Protein AF-A0A7Y3XLE8-F1 (afdb_monomer_lite)

pLDDT: mean 96.02, std 6.58, range [54.56, 98.81]

Sequence (164 aa):
MIEEYSIKIEKMLMAADGYLDLNMYAEARKELVQVPNVYHNHHLYLWLMNRLSVETEDWEMAVTISRTLCEKRPDIVDSWVAYAYAVRRHEKISNARTILLQAIERFSEEAIIPYNLACYECQLGNIEKAKIYLKRALSLDMNFRVIALEDEDLRTLREEIKLW

Secondary structure (DSSP, 8-state):
-HHHHHHHHHHHHHHHHHHHHTT-HHHHHHHHHHS-GGGTTSHHHHHHHHHHHHHTT-HHHHHHHHHHHHHH-TT-HHHHHHHHHHHHHHS-HHHHHHHHHHHHHH-TT-THHHHHHHHHHHHTT-HHHHHHHHHHHHHH-TTHHHHHHH-GGGGGGHHHHTT-

Foldseek 3Di:
DVVVLVVLLVVLLVQLVVCLVVVVLVRNVVSLVPRDPVCCLPLSSLVSQLSSCVSVVVLVSNLVSLVSNCVVCVVDLVSLVSNLVSCVSPPNLVVSLVSLVVNCVVCVLALVSLQSNLLSCLLVVVNVSSVVSNVSSCVNPVVCLVVLLPDPSNVVCNVVSVVD

Radius of gyration: 17.93 Å; chains: 1; bounding box: 36×30×56 Å

Structure (mmCIF, N/CA/C/O backbone):
data_AF-A0A7Y3XLE8-F1
#
_entry.id   AF-A0A7Y3XLE8-F1
#
loop_
_atom_site.group_PDB
_atom_site.id
_atom_site.type_symbol
_atom_site.label_atom_id
_atom_site.label_alt_id
_atom_site.label_comp_id
_atom_site.label_asym_id
_atom_site.label_entity_id
_atom_site.label_seq_id
_atom_site.pdbx_PDB_ins_code
_atom_site.Cartn_x
_atom_site.Cartn_y
_atom_site.Cartn_z
_atom_site.occupancy
_atom_site.B_iso_or_equiv
_atom_site.auth_seq_id
_atom_site.auth_comp_id
_atom_site.auth_asym_id
_atom_site.auth_atom_id
_atom_site.pdbx_PDB_model_num
ATOM 1 N N . MET A 1 1 ? 9.879 8.510 -36.609 1.00 54.56 1 MET A N 1
ATOM 2 C CA . MET A 1 1 ? 10.965 8.204 -35.647 1.00 54.56 1 MET A CA 1
ATOM 3 C C . MET A 1 1 ? 10.547 8.403 -34.191 1.00 54.56 1 MET A C 1
ATOM 5 O O . MET A 1 1 ? 10.658 7.440 -33.455 1.00 54.56 1 MET A O 1
ATOM 9 N N . ILE A 1 2 ? 10.054 9.577 -33.759 1.00 58.75 2 ILE A N 1
ATOM 10 C CA . ILE A 1 2 ? 9.621 9.788 -32.352 1.00 58.75 2 ILE A CA 1
ATOM 11 C C . ILE A 1 2 ? 8.376 8.948 -32.005 1.00 58.75 2 ILE A C 1
ATOM 13 O O . ILE A 1 2 ? 8.345 8.274 -30.983 1.00 58.75 2 ILE A O 1
ATOM 17 N N . GLU A 1 3 ? 7.387 8.925 -32.896 1.00 61.56 3 GLU A N 1
ATOM 18 C CA . GLU A 1 3 ? 6.118 8.204 -32.706 1.00 61.56 3 GLU A CA 1
ATOM 19 C C . GLU A 1 3 ? 6.293 6.674 -32.695 1.00 61.56 3 GLU A C 1
ATOM 21 O O . GLU A 1 3 ? 5.764 5.976 -31.838 1.00 61.56 3 GLU A O 1
ATOM 26 N N . GLU A 1 4 ? 7.149 6.152 -33.576 1.00 64.12 4 GLU A N 1
ATOM 27 C CA . GLU A 1 4 ? 7.516 4.731 -33.618 1.00 64.12 4 GLU A CA 1
ATOM 28 C C . GLU A 1 4 ? 8.289 4.287 -32.362 1.00 64.12 4 GLU A C 1
ATOM 30 O O . GLU A 1 4 ? 8.096 3.174 -31.867 1.00 64.12 4 GLU A O 1
ATOM 35 N N . TYR A 1 5 ? 9.113 5.179 -31.796 1.00 72.50 5 TYR A N 1
ATOM 36 C CA . TYR A 1 5 ? 9.765 4.948 -30.507 1.00 72.50 5 TYR A CA 1
ATOM 37 C C . TYR A 1 5 ? 8.749 4.906 -29.361 1.00 72.50 5 TYR A C 1
ATOM 39 O O . TYR A 1 5 ? 8.849 4.018 -28.519 1.00 72.50 5 TYR A O 1
ATOM 47 N N . SER A 1 6 ? 7.751 5.798 -29.352 1.00 79.44 6 SER A N 1
ATOM 48 C CA . SER A 1 6 ? 6.677 5.803 -28.343 1.00 79.44 6 SER A CA 1
ATOM 49 C C . SER A 1 6 ? 5.904 4.483 -28.333 1.00 79.44 6 SER A C 1
ATOM 51 O O . SER A 1 6 ? 5.780 3.850 -27.288 1.00 79.44 6 SER A O 1
ATOM 53 N N . ILE A 1 7 ? 5.500 3.995 -29.513 1.00 85.69 7 ILE A N 1
ATOM 54 C CA . ILE A 1 7 ? 4.776 2.721 -29.662 1.00 85.69 7 ILE A CA 1
ATOM 55 C C . ILE A 1 7 ? 5.611 1.541 -29.149 1.00 85.69 7 ILE A C 1
ATOM 57 O O . ILE A 1 7 ? 5.085 0.610 -28.537 1.00 85.69 7 ILE A O 1
ATOM 61 N N . LYS A 1 8 ? 6.927 1.550 -29.396 1.00 89.94 8 LYS A N 1
ATOM 62 C CA . LYS A 1 8 ? 7.818 0.495 -28.901 1.00 89.94 8 LYS A CA 1
ATOM 63 C C . LYS A 1 8 ? 7.892 0.486 -27.372 1.00 89.94 8 LYS A C 1
ATOM 65 O O . LYS A 1 8 ? 7.848 -0.593 -26.789 1.00 89.94 8 LYS A O 1
ATOM 70 N N . ILE A 1 9 ? 7.981 1.656 -26.736 1.00 93.38 9 ILE A N 1
ATOM 71 C CA . ILE A 1 9 ? 8.009 1.754 -25.269 1.00 93.38 9 ILE A CA 1
ATOM 72 C C . ILE A 1 9 ? 6.679 1.317 -24.667 1.00 93.38 9 ILE A C 1
ATOM 74 O O . ILE A 1 9 ? 6.680 0.533 -23.724 1.00 93.38 9 ILE A O 1
ATOM 78 N N . GLU A 1 10 ? 5.553 1.741 -25.235 1.00 90.88 10 GLU A N 1
ATOM 79 C CA . GLU A 1 10 ? 4.231 1.292 -24.786 1.00 90.88 10 GLU A CA 1
ATOM 80 C C . GLU A 1 10 ? 4.109 -0.233 -24.824 1.00 90.88 10 GLU A C 1
ATOM 82 O O . GLU A 1 10 ? 3.690 -0.836 -23.840 1.00 90.88 10 GLU A O 1
ATOM 87 N N . LYS A 1 11 ? 4.570 -0.878 -25.904 1.00 93.94 11 LYS A N 1
ATOM 88 C CA . LYS A 1 11 ? 4.588 -2.345 -26.003 1.00 93.94 11 LYS A CA 1
ATOM 89 C C . LYS A 1 11 ? 5.461 -3.007 -24.938 1.00 93.94 11 LYS A C 1
ATOM 91 O O . LYS A 1 11 ? 5.051 -4.028 -24.398 1.00 93.94 11 LYS A O 1
ATOM 96 N N . MET A 1 12 ? 6.630 -2.444 -24.629 1.00 95.62 12 MET A N 1
ATOM 97 C CA . MET A 1 12 ? 7.503 -2.957 -23.561 1.00 95.62 12 MET A CA 1
ATOM 98 C C . MET A 1 12 ? 6.825 -2.857 -22.191 1.00 95.62 12 MET A C 1
ATOM 100 O O . MET A 1 12 ? 6.849 -3.815 -21.425 1.00 95.62 12 MET A O 1
ATOM 104 N N . LEU A 1 13 ? 6.179 -1.726 -21.892 1.00 96.50 13 LEU A N 1
ATOM 105 C CA . LEU A 1 13 ? 5.458 -1.540 -20.631 1.00 96.50 13 LEU A CA 1
ATOM 106 C C . LEU A 1 13 ? 4.244 -2.475 -20.531 1.00 96.50 13 LEU A C 1
ATOM 108 O O . LEU A 1 13 ? 4.049 -3.097 -19.494 1.00 96.50 13 LEU A O 1
ATOM 112 N N . MET A 1 14 ? 3.475 -2.640 -21.613 1.00 96.88 14 MET A N 1
ATOM 113 C CA . MET A 1 14 ? 2.361 -3.597 -21.665 1.00 96.88 14 MET A CA 1
ATOM 114 C C . MET A 1 14 ? 2.834 -5.044 -21.490 1.00 96.88 14 MET A C 1
ATOM 116 O O . MET A 1 14 ? 2.197 -5.817 -20.781 1.00 96.88 14 MET A O 1
ATOM 120 N N . ALA A 1 15 ? 3.953 -5.422 -22.116 1.00 97.56 15 ALA A N 1
ATOM 121 C CA . ALA A 1 15 ? 4.535 -6.748 -21.943 1.00 97.56 15 ALA A CA 1
ATOM 122 C C . ALA A 1 15 ? 5.003 -6.965 -20.498 1.00 97.56 15 ALA A C 1
ATOM 124 O O . ALA A 1 15 ? 4.707 -8.004 -19.915 1.00 97.56 15 ALA A O 1
ATOM 125 N N . ALA A 1 16 ? 5.678 -5.976 -19.903 1.00 98.25 16 ALA A N 1
ATOM 126 C CA . ALA A 1 16 ? 6.093 -6.029 -18.506 1.00 98.25 16 ALA A CA 1
ATOM 127 C C . ALA A 1 16 ? 4.900 -6.212 -17.558 1.00 98.25 16 ALA A C 1
ATOM 129 O O . ALA A 1 16 ? 4.969 -7.058 -16.672 1.00 98.25 16 ALA A O 1
ATOM 130 N N . ASP A 1 17 ? 3.813 -5.469 -17.765 1.00 98.00 17 ASP A N 1
ATOM 131 C CA . ASP A 1 17 ? 2.591 -5.589 -16.964 1.00 98.00 17 ASP A CA 1
ATOM 132 C C . ASP A 1 17 ? 1.956 -6.979 -17.094 1.00 98.00 17 ASP A C 1
ATOM 134 O O . ASP A 1 17 ? 1.708 -7.647 -16.093 1.00 98.00 17 ASP A O 1
ATOM 138 N N . GLY A 1 18 ? 1.829 -7.486 -18.325 1.00 98.25 18 GLY A N 1
ATOM 139 C CA . GLY A 1 18 ? 1.323 -8.838 -18.567 1.00 98.25 18 GLY A CA 1
ATOM 140 C C . GLY A 1 18 ? 2.196 -9.931 -17.942 1.00 98.25 18 GLY A C 1
ATOM 141 O O . GLY A 1 18 ? 1.679 -10.914 -17.417 1.00 98.25 18 GLY A O 1
ATOM 142 N N . TYR A 1 19 ? 3.522 -9.770 -17.939 1.00 98.62 19 TYR A N 1
ATOM 143 C CA . TYR A 1 19 ? 4.408 -10.691 -17.226 1.00 98.62 19 TYR A CA 1
ATOM 144 C C . TYR A 1 19 ? 4.244 -10.593 -15.705 1.00 98.62 19 TYR A C 1
ATOM 146 O O . TYR A 1 19 ? 4.280 -11.624 -15.036 1.00 98.62 19 TYR A O 1
ATOM 154 N N . LEU A 1 20 ? 4.036 -9.395 -15.151 1.00 98.38 20 LEU A N 1
ATOM 155 C CA . LEU A 1 20 ? 3.762 -9.217 -13.723 1.00 98.38 20 LEU A CA 1
ATOM 156 C C . LEU A 1 20 ? 2.439 -9.875 -13.313 1.00 98.38 20 LEU A C 1
ATOM 158 O O . LEU A 1 20 ? 2.401 -10.526 -12.275 1.00 98.38 20 LEU A O 1
ATOM 162 N N . ASP A 1 21 ? 1.393 -9.788 -14.138 1.00 98.12 21 ASP A N 1
ATOM 163 C CA . ASP A 1 21 ? 0.114 -10.481 -13.904 1.00 98.12 21 ASP A CA 1
ATOM 164 C C . ASP A 1 21 ? 0.258 -12.007 -13.849 1.00 98.12 21 ASP A C 1
ATOM 166 O O . ASP A 1 21 ? -0.513 -12.690 -13.176 1.00 98.12 21 ASP A O 1
ATOM 170 N N . LEU A 1 22 ? 1.262 -12.546 -14.541 1.00 98.12 22 LEU A N 1
ATOM 171 C CA . LEU A 1 22 ? 1.569 -13.975 -14.590 1.00 98.12 22 LEU A CA 1
ATOM 172 C C . LEU A 1 22 ? 2.678 -14.391 -13.609 1.00 98.12 22 LEU A C 1
ATOM 174 O O . LEU A 1 22 ? 3.150 -15.527 -13.673 1.00 98.12 22 LEU A O 1
ATOM 178 N N . ASN A 1 23 ? 3.114 -13.495 -12.716 1.00 98.06 23 ASN A N 1
ATOM 179 C CA . ASN A 1 23 ? 4.235 -13.691 -11.787 1.00 98.06 23 ASN A CA 1
ATOM 180 C C . ASN A 1 23 ? 5.572 -14.048 -12.479 1.00 98.06 23 ASN A C 1
ATOM 182 O O . ASN A 1 23 ? 6.472 -14.648 -11.888 1.00 98.06 23 ASN A O 1
ATOM 186 N N . MET A 1 24 ? 5.727 -13.669 -13.749 1.00 98.56 24 MET A N 1
ATOM 187 C CA . MET A 1 24 ? 6.922 -13.883 -14.570 1.00 98.56 24 MET A CA 1
ATOM 188 C C . MET A 1 24 ? 7.920 -12.733 -14.373 1.00 98.56 24 MET A C 1
ATOM 190 O O . MET A 1 24 ? 8.200 -11.930 -15.266 1.00 98.56 24 MET A O 1
ATOM 194 N N . TYR A 1 25 ? 8.451 -12.616 -13.155 1.00 98.31 25 TYR A N 1
ATOM 195 C CA . TYR A 1 25 ? 9.233 -11.449 -12.730 1.00 98.31 25 TYR A CA 1
ATOM 196 C C . TYR A 1 25 ? 10.538 -11.250 -13.509 1.00 98.31 25 TYR A C 1
ATOM 198 O O . TYR A 1 25 ? 10.993 -10.118 -13.687 1.00 98.31 25 TYR A O 1
ATOM 206 N N . ALA A 1 26 ? 11.162 -12.333 -13.980 1.00 98.19 26 ALA A N 1
ATOM 207 C CA . ALA A 1 26 ? 12.390 -12.248 -14.764 1.00 98.19 26 ALA A CA 1
ATOM 208 C C . ALA A 1 26 ? 12.128 -11.629 -16.146 1.00 98.19 26 ALA A C 1
ATOM 210 O O . ALA A 1 26 ? 12.914 -10.808 -16.618 1.00 98.19 26 ALA A O 1
ATOM 211 N N . GLU A 1 27 ? 11.021 -11.994 -16.783 1.00 98.50 27 GLU A N 1
ATOM 212 C CA . GLU A 1 27 ? 10.574 -11.473 -18.070 1.00 98.50 27 GLU A CA 1
ATOM 213 C C . GLU A 1 27 ? 10.107 -10.025 -17.944 1.00 98.50 27 GLU A C 1
ATOM 215 O O . GLU A 1 27 ? 10.569 -9.177 -18.706 1.00 98.50 27 GLU A O 1
ATOM 220 N N . ALA A 1 28 ? 9.317 -9.708 -16.913 1.00 98.44 28 ALA A N 1
ATOM 221 C CA . ALA A 1 28 ? 8.948 -8.329 -16.601 1.00 98.44 28 ALA A CA 1
ATOM 222 C C . ALA A 1 28 ? 10.190 -7.439 -16.432 1.00 98.44 28 ALA A C 1
ATOM 224 O O . ALA A 1 28 ? 10.288 -6.364 -17.026 1.00 98.44 28 ALA A O 1
ATOM 225 N N . ARG A 1 29 ? 11.195 -7.917 -15.685 1.00 98.12 29 ARG A N 1
ATOM 226 C CA . ARG A 1 29 ? 12.466 -7.205 -15.509 1.00 98.12 29 ARG A CA 1
ATOM 227 C C . ARG A 1 29 ? 13.198 -7.010 -16.833 1.00 98.12 29 ARG A C 1
ATOM 229 O O . ARG A 1 29 ? 13.700 -5.916 -17.067 1.00 98.12 29 ARG A O 1
ATOM 236 N N . LYS A 1 30 ? 13.264 -8.035 -17.693 1.00 97.88 30 LYS A N 1
ATOM 237 C CA . LYS A 1 30 ? 13.907 -7.942 -19.018 1.00 97.88 30 LYS A CA 1
ATOM 238 C C . LYS A 1 30 ? 13.266 -6.861 -19.886 1.00 97.88 30 LYS A C 1
ATOM 240 O O . LYS A 1 30 ? 13.998 -6.159 -20.578 1.00 97.88 30 LYS A O 1
ATOM 245 N N . GLU A 1 31 ? 11.946 -6.709 -19.856 1.00 97.50 31 GLU A N 1
ATOM 246 C CA . GLU A 1 31 ? 11.266 -5.632 -20.587 1.00 97.50 31 GLU A CA 1
ATOM 247 C C . GLU A 1 31 ? 11.588 -4.258 -19.985 1.00 97.50 31 GLU A C 1
ATOM 249 O O . GLU A 1 31 ? 12.004 -3.346 -20.701 1.00 97.50 31 GLU A O 1
ATOM 254 N N . LEU A 1 32 ? 11.492 -4.113 -18.659 1.00 96.75 32 LEU A N 1
ATOM 255 C CA . LEU A 1 32 ? 11.692 -2.824 -17.989 1.00 96.75 32 LEU A CA 1
ATOM 256 C C . LEU A 1 32 ? 13.131 -2.299 -18.108 1.00 96.75 32 LEU A C 1
ATOM 258 O O . LEU A 1 32 ? 13.319 -1.111 -18.358 1.00 96.75 32 LEU A O 1
ATOM 262 N N . VAL A 1 33 ? 14.159 -3.153 -18.027 1.00 95.44 33 VAL A N 1
ATOM 263 C CA . VAL A 1 33 ? 15.563 -2.701 -18.171 1.00 95.44 33 VAL A CA 1
ATOM 264 C C . VAL A 1 33 ? 15.911 -2.228 -19.586 1.00 95.44 33 VAL A C 1
ATOM 266 O O . VAL A 1 33 ? 16.907 -1.531 -19.767 1.00 95.44 33 VAL A O 1
ATOM 269 N N . GLN A 1 34 ? 15.114 -2.595 -20.594 1.00 94.19 34 GLN A N 1
ATOM 270 C CA . GLN A 1 34 ? 15.292 -2.127 -21.971 1.00 94.19 34 GLN A CA 1
ATOM 271 C C . GLN A 1 34 ? 14.661 -0.751 -22.216 1.00 94.19 34 GLN A C 1
ATOM 273 O O . GLN A 1 34 ? 14.965 -0.113 -23.229 1.00 94.19 34 GLN A O 1
ATOM 278 N N . VAL A 1 35 ? 13.799 -0.276 -21.309 1.00 94.88 35 VAL A N 1
ATOM 279 C CA . VAL A 1 35 ? 13.177 1.044 -21.414 1.00 94.88 35 VAL A CA 1
ATOM 280 C C . VAL A 1 35 ? 14.266 2.119 -21.271 1.00 94.88 35 VAL A C 1
ATOM 282 O O . VAL A 1 35 ? 14.970 2.142 -20.260 1.00 94.88 35 VAL A O 1
ATOM 285 N N . PRO A 1 36 ? 14.427 3.037 -22.243 1.00 94.25 36 PRO A N 1
ATOM 286 C CA . PRO A 1 36 ? 15.439 4.085 -22.169 1.00 94.25 36 PRO A CA 1
ATOM 287 C C . PRO A 1 36 ? 15.227 5.025 -20.978 1.00 94.25 36 PRO A C 1
ATOM 289 O O . PRO A 1 36 ? 14.097 5.416 -20.687 1.00 94.25 36 PRO A O 1
ATOM 292 N N . ASN A 1 37 ? 16.324 5.488 -20.372 1.00 92.75 37 ASN A N 1
ATOM 293 C CA . ASN A 1 37 ? 16.314 6.318 -19.157 1.00 92.75 37 ASN A CA 1
ATOM 294 C C . ASN A 1 37 ? 15.431 7.576 -19.243 1.00 92.75 37 ASN A C 1
ATOM 296 O O . ASN A 1 37 ? 14.894 8.023 -18.232 1.00 92.75 37 ASN A O 1
ATOM 300 N N . VAL A 1 38 ? 15.238 8.145 -20.440 1.00 92.19 38 VAL A N 1
ATOM 301 C CA . VAL A 1 38 ? 14.347 9.305 -20.648 1.00 92.19 38 VAL A CA 1
ATOM 302 C C . VAL A 1 38 ? 12.892 9.016 -20.238 1.00 92.19 38 VAL A C 1
ATOM 304 O O . VAL A 1 38 ? 12.175 9.932 -19.844 1.00 92.19 38 VAL A O 1
ATOM 307 N N . TYR A 1 39 ? 12.478 7.746 -20.245 1.00 91.69 39 TYR A N 1
ATOM 308 C CA . TYR A 1 39 ? 11.152 7.294 -19.824 1.00 91.69 39 TYR A CA 1
ATOM 309 C C . TYR A 1 39 ? 11.110 6.785 -18.380 1.00 91.69 39 TYR A C 1
ATOM 311 O O . TYR A 1 39 ? 10.029 6.476 -17.891 1.00 91.69 39 TYR A O 1
ATOM 319 N N . HIS A 1 40 ? 12.233 6.731 -17.652 1.00 92.75 40 HIS A N 1
ATOM 320 C CA . HIS A 1 40 ? 12.232 6.220 -16.271 1.00 92.75 40 HIS A CA 1
ATOM 321 C C . HIS A 1 40 ? 11.454 7.110 -15.301 1.00 92.75 40 HIS A C 1
ATOM 323 O O . HIS A 1 40 ? 11.015 6.656 -14.254 1.00 92.75 40 HIS A O 1
ATOM 329 N N . ASN A 1 41 ? 11.234 8.371 -15.671 1.00 90.00 41 ASN A N 1
ATOM 330 C CA . ASN A 1 41 ? 10.375 9.291 -14.931 1.00 90.00 41 ASN A CA 1
ATOM 331 C C . ASN A 1 41 ? 8.901 9.239 -15.367 1.00 90.00 41 ASN A C 1
ATOM 333 O O . ASN A 1 41 ? 8.084 9.987 -14.825 1.00 90.00 41 ASN A O 1
ATOM 337 N N . HIS A 1 42 ? 8.554 8.410 -16.354 1.00 91.38 42 HIS A N 1
ATOM 338 C CA . HIS A 1 42 ? 7.178 8.234 -16.799 1.00 91.38 42 HIS A CA 1
ATOM 339 C C . HIS A 1 42 ? 6.388 7.428 -15.764 1.00 91.38 42 HIS A C 1
ATOM 341 O O . HIS A 1 42 ? 6.850 6.394 -15.284 1.00 91.38 42 HIS A O 1
ATOM 347 N N . HIS A 1 43 ? 5.173 7.878 -15.442 1.00 89.50 43 HIS A N 1
ATOM 348 C CA . HIS A 1 43 ? 4.374 7.304 -14.357 1.00 89.50 43 HIS A CA 1
ATOM 349 C C . HIS A 1 43 ? 4.130 5.792 -14.505 1.00 89.50 43 HIS A C 1
ATOM 351 O O . HIS A 1 43 ? 4.290 5.070 -13.530 1.00 89.50 43 HIS A O 1
ATOM 357 N N . LEU A 1 44 ? 3.814 5.297 -15.710 1.00 93.12 44 LEU A N 1
ATOM 358 C CA . LEU A 1 44 ? 3.604 3.858 -15.937 1.00 93.12 44 LEU A CA 1
ATOM 359 C C . LEU A 1 44 ? 4.867 3.031 -15.683 1.00 93.12 44 LEU A C 1
ATOM 361 O O . LEU A 1 44 ? 4.790 1.969 -15.078 1.00 93.12 44 LEU A O 1
ATOM 365 N N . TYR A 1 45 ? 6.035 3.527 -16.101 1.00 96.25 45 TYR A N 1
ATOM 366 C CA . TYR A 1 45 ? 7.294 2.832 -15.841 1.00 96.25 45 TYR A CA 1
ATOM 367 C C . TYR A 1 45 ? 7.555 2.735 -14.338 1.00 96.25 45 TYR A C 1
ATOM 369 O O . TYR A 1 45 ? 7.874 1.663 -13.833 1.00 96.25 45 TYR A O 1
ATOM 377 N N . LEU A 1 46 ? 7.374 3.845 -13.617 1.00 96.88 46 LEU A N 1
ATOM 378 C CA . LEU A 1 46 ? 7.543 3.874 -12.169 1.00 96.88 46 LEU A CA 1
ATOM 379 C C . LEU A 1 46 ? 6.559 2.926 -11.461 1.00 96.88 46 LEU A C 1
ATOM 381 O O . LEU A 1 46 ? 6.968 2.213 -10.552 1.00 96.88 46 LEU A O 1
ATOM 385 N N . TRP A 1 47 ? 5.295 2.861 -11.889 1.00 97.38 47 TRP A N 1
ATOM 386 C CA . TRP A 1 47 ? 4.314 1.922 -11.332 1.00 97.38 47 TRP A CA 1
ATOM 387 C C . TRP A 1 47 ? 4.719 0.461 -11.529 1.00 97.38 47 TRP A C 1
ATOM 389 O O . TRP A 1 47 ? 4.725 -0.306 -10.568 1.00 97.38 47 TRP A O 1
ATOM 399 N N . LEU A 1 48 ? 5.125 0.087 -12.743 1.00 98.19 48 LEU A N 1
ATOM 400 C CA . LEU A 1 48 ? 5.546 -1.281 -13.050 1.00 98.19 48 LEU A CA 1
ATOM 401 C C . LEU A 1 48 ? 6.851 -1.656 -12.343 1.00 98.19 48 LEU A C 1
ATOM 403 O O . LEU A 1 48 ? 6.974 -2.767 -11.834 1.00 98.19 48 LEU A O 1
ATOM 407 N N . MET A 1 49 ? 7.802 -0.725 -12.249 1.00 98.25 49 MET A N 1
ATOM 408 C CA . MET A 1 49 ? 9.022 -0.923 -11.467 1.00 98.25 49 MET A CA 1
ATOM 409 C C . MET A 1 49 ? 8.721 -1.068 -9.977 1.00 98.25 49 MET A C 1
ATOM 411 O O . MET A 1 49 ? 9.299 -1.940 -9.338 1.00 98.25 49 MET A O 1
ATOM 415 N N . ASN A 1 50 ? 7.806 -0.268 -9.418 1.00 98.56 50 ASN A N 1
ATOM 416 C CA . ASN A 1 50 ? 7.400 -0.417 -8.023 1.00 98.56 50 ASN A CA 1
ATOM 417 C C . ASN A 1 50 ? 6.741 -1.778 -7.780 1.00 98.56 50 ASN A C 1
ATOM 419 O O . ASN A 1 50 ? 7.149 -2.470 -6.852 1.00 98.56 50 ASN A O 1
ATOM 423 N N . ARG A 1 51 ? 5.796 -2.182 -8.640 1.00 98.31 51 ARG A N 1
ATOM 424 C CA . ARG A 1 51 ? 5.147 -3.497 -8.580 1.00 98.31 51 ARG A CA 1
ATOM 425 C C . ARG A 1 51 ? 6.182 -4.618 -8.644 1.00 98.31 51 ARG A C 1
ATOM 427 O O . ARG A 1 51 ? 6.231 -5.436 -7.737 1.00 98.31 51 ARG A O 1
ATOM 434 N N . LEU A 1 52 ? 7.074 -4.607 -9.638 1.00 98.69 52 LEU A N 1
ATOM 435 C CA . LEU A 1 52 ? 8.155 -5.591 -9.745 1.00 98.69 52 LEU A CA 1
ATOM 436 C C . LEU A 1 52 ? 9.019 -5.636 -8.476 1.00 98.69 52 LEU A C 1
ATOM 438 O O . LEU A 1 52 ? 9.343 -6.721 -7.996 1.00 98.69 52 LEU A O 1
ATOM 442 N N . SER A 1 53 ? 9.411 -4.481 -7.936 1.00 98.62 53 SER A N 1
ATOM 443 C CA . SER A 1 53 ? 10.224 -4.407 -6.720 1.00 98.62 53 SER A CA 1
ATOM 444 C C . SER A 1 53 ? 9.496 -4.950 -5.495 1.00 98.62 53 SER A C 1
ATOM 446 O O . SER A 1 53 ? 10.105 -5.674 -4.719 1.00 98.62 53 SER A O 1
ATOM 448 N N . VAL A 1 54 ? 8.204 -4.659 -5.335 1.00 98.44 54 VAL A N 1
ATOM 449 C CA . VAL A 1 54 ? 7.384 -5.210 -4.246 1.00 98.44 54 VAL A CA 1
ATOM 450 C C . VAL A 1 54 ? 7.247 -6.729 -4.375 1.00 98.44 54 VAL A C 1
ATOM 452 O O . VAL A 1 54 ? 7.541 -7.440 -3.419 1.00 98.44 54 VAL A O 1
ATOM 455 N N . GLU A 1 55 ? 6.878 -7.230 -5.556 1.00 98.00 55 GLU A N 1
ATOM 456 C CA . GLU A 1 55 ? 6.659 -8.666 -5.804 1.00 98.00 55 GLU A CA 1
ATOM 457 C C . GLU A 1 55 ? 7.945 -9.498 -5.696 1.00 98.00 55 GLU A C 1
ATOM 459 O O . GLU A 1 55 ? 7.911 -10.691 -5.402 1.00 98.00 55 GLU A O 1
ATOM 464 N N . THR A 1 56 ? 9.102 -8.871 -5.930 1.00 98.12 56 THR A N 1
ATOM 465 C CA . THR A 1 56 ? 10.420 -9.508 -5.776 1.00 98.12 56 THR A CA 1
ATOM 466 C C . THR A 1 56 ? 11.117 -9.162 -4.463 1.00 98.12 56 THR A C 1
ATOM 468 O O . THR A 1 56 ? 12.277 -9.529 -4.283 1.00 98.12 56 THR A O 1
ATOM 471 N N . GLU A 1 57 ? 10.422 -8.480 -3.548 1.00 98.19 57 GLU A N 1
ATOM 472 C CA . GLU A 1 57 ? 10.929 -8.067 -2.235 1.00 98.19 57 GLU A CA 1
ATOM 473 C C . GLU A 1 57 ? 12.211 -7.208 -2.276 1.00 98.19 57 GLU A C 1
ATOM 475 O O . GLU A 1 57 ? 12.975 -7.135 -1.311 1.00 98.19 57 GLU A O 1
ATOM 480 N N . ASP A 1 58 ? 12.439 -6.498 -3.380 1.00 98.38 58 ASP A N 1
ATOM 481 C CA . ASP A 1 58 ? 13.483 -5.481 -3.512 1.00 98.38 58 ASP A CA 1
ATOM 482 C C . ASP A 1 58 ? 13.016 -4.184 -2.835 1.00 98.38 58 ASP A C 1
ATOM 484 O O . ASP A 1 58 ? 12.622 -3.202 -3.472 1.00 98.38 58 ASP A O 1
ATOM 488 N N . TRP A 1 59 ? 12.981 -4.216 -1.502 1.00 98.50 59 TRP A N 1
ATOM 489 C CA . TRP A 1 59 ? 12.372 -3.166 -0.689 1.00 98.50 59 TRP A CA 1
ATOM 490 C C . TRP A 1 59 ? 13.105 -1.820 -0.781 1.00 98.50 59 TRP A C 1
ATOM 492 O O . TRP A 1 59 ? 12.463 -0.774 -0.702 1.00 98.50 59 TRP A O 1
ATOM 502 N N . GLU A 1 60 ? 14.421 -1.823 -1.005 1.00 98.50 60 GLU A N 1
ATOM 503 C CA . GLU A 1 60 ? 15.208 -0.598 -1.211 1.00 98.50 60 GLU A CA 1
ATOM 504 C C . GLU A 1 60 ? 14.796 0.109 -2.513 1.00 98.50 60 GLU A C 1
ATOM 506 O O . GLU A 1 60 ? 14.509 1.317 -2.527 1.00 98.50 60 GLU A O 1
ATOM 511 N N . MET A 1 61 ? 14.682 -0.650 -3.609 1.00 98.12 61 MET A N 1
ATOM 512 C CA . MET A 1 61 ? 14.181 -0.119 -4.874 1.00 98.12 61 MET A CA 1
ATOM 513 C C . MET A 1 61 ? 12.710 0.286 -4.758 1.00 98.12 61 MET A C 1
ATOM 515 O O . MET A 1 61 ? 12.329 1.358 -5.231 1.00 98.12 61 MET A O 1
ATOM 519 N N . ALA A 1 62 ? 11.885 -0.517 -4.078 1.00 98.56 62 ALA A N 1
ATOM 520 C CA . ALA A 1 62 ? 10.476 -0.207 -3.866 1.00 98.56 62 ALA A CA 1
ATOM 521 C C . ALA A 1 62 ? 10.307 1.152 -3.172 1.00 98.56 62 ALA A C 1
ATOM 523 O O . ALA A 1 62 ? 9.495 1.955 -3.634 1.00 98.56 62 ALA A O 1
ATOM 524 N N . VAL A 1 63 ? 11.096 1.450 -2.130 1.00 98.69 63 VAL A N 1
ATOM 525 C CA . VAL A 1 63 ? 11.102 2.756 -1.443 1.00 98.69 63 VAL A CA 1
ATOM 526 C C . VAL A 1 63 ? 11.525 3.875 -2.390 1.00 98.69 63 VAL A C 1
ATOM 528 O O . VAL A 1 63 ? 10.854 4.902 -2.464 1.00 98.69 63 VAL A O 1
ATOM 531 N N . THR A 1 64 ? 12.606 3.679 -3.145 1.00 98.12 64 THR A N 1
ATOM 532 C CA . THR A 1 64 ? 13.127 4.691 -4.079 1.00 98.12 64 THR A CA 1
ATOM 533 C C . THR A 1 64 ? 12.095 5.067 -5.148 1.00 98.12 64 THR A C 1
ATOM 535 O O . THR A 1 64 ? 11.815 6.250 -5.376 1.00 98.12 64 THR A O 1
ATOM 538 N N . ILE A 1 65 ? 11.490 4.062 -5.784 1.00 98.12 65 ILE A N 1
ATOM 539 C CA . ILE A 1 65 ? 10.520 4.261 -6.864 1.00 98.12 65 ILE A CA 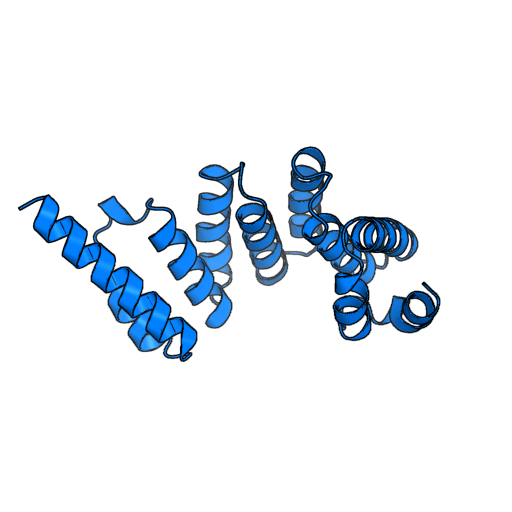1
ATOM 540 C C . ILE A 1 65 ? 9.200 4.822 -6.328 1.00 98.12 65 ILE A C 1
ATOM 542 O O . ILE A 1 65 ? 8.678 5.786 -6.889 1.00 98.12 65 ILE A O 1
ATOM 546 N N . SER A 1 66 ? 8.668 4.274 -5.231 1.00 98.31 66 SER A N 1
ATOM 547 C CA . SER A 1 66 ? 7.404 4.752 -4.650 1.00 98.31 66 SER A CA 1
ATOM 548 C C . SER A 1 66 ? 7.501 6.169 -4.089 1.00 98.31 66 SER A C 1
ATOM 550 O O . SER A 1 66 ? 6.562 6.945 -4.255 1.00 98.31 66 SER A O 1
ATOM 552 N N . ARG A 1 67 ? 8.651 6.566 -3.525 1.00 98.12 67 ARG A N 1
ATOM 553 C CA . ARG A 1 67 ? 8.906 7.965 -3.153 1.00 98.12 67 ARG A CA 1
ATOM 554 C C . ARG A 1 67 ? 8.802 8.880 -4.370 1.00 98.12 67 ARG A C 1
ATOM 556 O O . ARG A 1 67 ? 8.092 9.878 -4.328 1.00 98.12 67 ARG A O 1
ATOM 563 N N . THR A 1 68 ? 9.448 8.502 -5.474 1.00 97.50 68 THR A N 1
ATOM 564 C CA . THR A 1 68 ? 9.409 9.280 -6.722 1.00 97.50 68 THR A CA 1
ATOM 565 C C . THR A 1 68 ? 7.989 9.343 -7.301 1.00 97.50 68 THR A C 1
ATOM 567 O O . THR A 1 68 ? 7.568 10.397 -7.780 1.00 97.50 68 THR A O 1
ATOM 570 N N . LEU A 1 69 ? 7.222 8.245 -7.236 1.00 96.06 69 LEU A N 1
ATOM 571 C CA . LEU A 1 69 ? 5.797 8.231 -7.594 1.00 96.06 69 LEU A CA 1
ATOM 572 C C . LEU A 1 69 ? 5.005 9.227 -6.748 1.00 96.06 69 LEU A C 1
ATOM 574 O O . LEU A 1 69 ? 4.277 10.042 -7.308 1.00 96.06 69 LEU A O 1
ATOM 578 N N . CYS A 1 70 ? 5.172 9.187 -5.427 1.00 96.38 70 CYS A N 1
ATOM 579 C CA . CYS A 1 70 ? 4.481 10.058 -4.483 1.00 96.38 70 CYS A CA 1
ATOM 580 C C . CYS A 1 70 ? 4.815 11.542 -4.709 1.00 96.38 70 CYS A C 1
ATOM 582 O O . CYS A 1 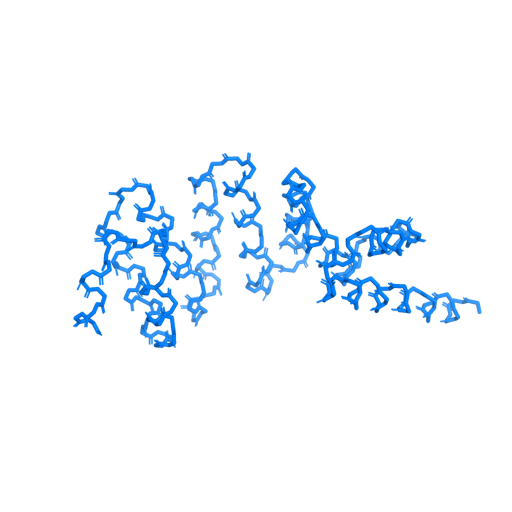70 ? 3.920 12.383 -4.721 1.00 96.38 70 CYS A O 1
ATOM 584 N N . GLU A 1 71 ? 6.085 11.873 -4.953 1.00 95.88 71 GLU A N 1
ATOM 585 C CA . GLU A 1 71 ? 6.539 13.244 -5.229 1.00 95.88 71 GLU A CA 1
ATOM 586 C C . GLU A 1 71 ? 6.004 13.784 -6.562 1.00 95.88 71 GLU A C 1
ATOM 588 O O . GLU A 1 71 ? 5.649 14.959 -6.665 1.00 95.88 71 GLU A O 1
ATOM 593 N N . LYS A 1 72 ? 5.934 12.938 -7.598 1.00 94.19 72 LYS A N 1
ATOM 594 C CA . LYS A 1 72 ? 5.440 13.334 -8.927 1.00 94.19 72 LYS A CA 1
ATOM 595 C C . LYS A 1 72 ? 3.923 13.337 -9.030 1.00 94.19 72 LYS A C 1
ATOM 597 O O . LYS A 1 72 ? 3.378 14.112 -9.813 1.00 94.19 72 LYS A O 1
ATOM 602 N N . ARG A 1 73 ? 3.258 12.444 -8.299 1.00 93.25 73 ARG A N 1
ATOM 603 C CA . ARG A 1 73 ? 1.806 12.241 -8.300 1.00 93.25 73 ARG A CA 1
ATOM 604 C C . ARG A 1 73 ? 1.245 12.337 -6.879 1.00 93.25 73 ARG A C 1
ATOM 606 O O . ARG A 1 73 ? 0.638 11.376 -6.396 1.00 93.25 73 ARG A O 1
ATOM 613 N N . PRO A 1 74 ? 1.414 13.490 -6.203 1.00 95.25 74 PRO A N 1
ATOM 614 C CA . PRO A 1 74 ? 0.896 13.692 -4.852 1.00 95.25 74 PRO A CA 1
ATOM 615 C C . PRO A 1 74 ? -0.638 13.796 -4.825 1.00 95.25 74 PRO A C 1
ATOM 617 O O . PRO A 1 74 ? -1.230 13.878 -3.753 1.00 95.25 74 PRO A O 1
ATOM 620 N N . ASP A 1 75 ? -1.280 13.851 -5.993 1.00 95.44 75 ASP A N 1
ATOM 621 C CA . ASP A 1 75 ? -2.723 13.859 -6.235 1.00 95.44 75 ASP A CA 1
ATOM 622 C C . ASP A 1 75 ? -3.361 12.461 -6.255 1.00 95.44 75 ASP A C 1
ATOM 624 O O . ASP A 1 75 ? -4.583 12.369 -6.257 1.00 95.44 75 ASP A O 1
ATOM 628 N N . ILE A 1 76 ? -2.563 11.389 -6.259 1.00 96.19 76 ILE A N 1
ATOM 629 C CA . ILE A 1 76 ? -3.050 10.008 -6.354 1.00 96.19 76 ILE A CA 1
ATOM 630 C C . ILE A 1 76 ? -2.842 9.289 -5.028 1.00 96.19 76 ILE A C 1
ATOM 632 O O . ILE A 1 76 ? -1.708 9.143 -4.585 1.00 96.19 76 ILE A O 1
ATOM 636 N N . VAL A 1 77 ? -3.919 8.800 -4.413 1.00 98.00 77 VAL A N 1
ATOM 637 C CA . VAL A 1 77 ? -3.865 8.111 -3.113 1.00 98.00 77 VAL A CA 1
ATOM 638 C C . VAL A 1 77 ? -2.945 6.886 -3.134 1.00 98.00 77 VAL A C 1
ATOM 640 O O . VAL A 1 77 ? -2.148 6.693 -2.213 1.00 98.00 77 VAL A O 1
ATOM 643 N N . ASP A 1 78 ? -2.969 6.115 -4.223 1.00 97.50 78 ASP A N 1
ATOM 644 C CA . ASP A 1 78 ? -2.176 4.891 -4.354 1.00 97.50 78 ASP A CA 1
ATOM 645 C C . ASP A 1 78 ? -0.670 5.157 -4.268 1.00 97.50 78 ASP A C 1
ATOM 647 O O . ASP A 1 78 ? 0.076 4.303 -3.794 1.00 97.50 78 ASP A O 1
ATOM 651 N N . SER A 1 79 ? -0.194 6.334 -4.699 1.00 97.69 79 SER A N 1
ATOM 652 C CA . SER A 1 79 ? 1.240 6.654 -4.659 1.00 97.69 79 SER A CA 1
ATOM 653 C C . SER A 1 79 ? 1.739 6.791 -3.215 1.00 97.69 79 SER A C 1
ATOM 655 O O . SER A 1 79 ? 2.831 6.322 -2.883 1.00 97.69 79 SER A O 1
ATOM 657 N N . TRP A 1 80 ? 0.901 7.340 -2.332 1.00 98.56 80 TRP A N 1
ATOM 658 C CA . TRP A 1 80 ? 1.158 7.440 -0.896 1.00 98.56 80 TRP A CA 1
ATOM 659 C C . TRP A 1 80 ? 1.078 6.080 -0.206 1.00 98.56 80 TRP A C 1
ATOM 661 O O . TRP A 1 80 ? 1.924 5.773 0.636 1.00 98.56 80 TRP A O 1
ATOM 671 N N . VAL A 1 81 ? 0.090 5.254 -0.569 1.00 98.50 81 VAL A N 1
ATOM 672 C CA . VAL A 1 81 ? -0.064 3.893 -0.030 1.00 98.50 81 VAL A CA 1
ATOM 673 C C . VAL A 1 81 ? 1.129 3.025 -0.423 1.00 98.50 81 VAL A C 1
ATOM 675 O O . VAL A 1 81 ? 1.736 2.406 0.451 1.00 98.50 81 VAL A O 1
ATOM 678 N N . ALA A 1 82 ? 1.530 3.041 -1.698 1.00 98.38 82 ALA A N 1
ATOM 679 C CA . ALA A 1 82 ? 2.706 2.324 -2.186 1.00 98.38 82 ALA A CA 1
ATOM 680 C C . ALA A 1 82 ? 3.983 2.767 -1.457 1.00 98.38 82 ALA A C 1
ATOM 682 O O . ALA A 1 82 ? 4.786 1.926 -1.047 1.00 98.38 82 ALA A O 1
ATOM 683 N N . TYR A 1 83 ? 4.149 4.077 -1.233 1.00 98.69 83 TYR A N 1
ATOM 684 C CA . TYR A 1 83 ? 5.307 4.603 -0.515 1.00 98.69 83 TYR A CA 1
ATOM 685 C C . TYR A 1 83 ? 5.329 4.182 0.952 1.00 98.69 83 TYR A C 1
ATOM 687 O O . TYR A 1 83 ? 6.333 3.653 1.436 1.00 98.69 83 TYR A O 1
ATOM 695 N N . ALA A 1 84 ? 4.209 4.337 1.656 1.00 98.75 84 ALA A N 1
ATOM 696 C CA . ALA A 1 84 ? 4.097 3.899 3.037 1.00 98.75 84 ALA A CA 1
ATOM 697 C C . ALA A 1 84 ? 4.320 2.386 3.173 1.00 98.75 84 ALA A C 1
ATOM 699 O O . ALA A 1 84 ? 5.005 1.951 4.098 1.00 98.75 84 ALA A O 1
ATOM 700 N N . TYR A 1 85 ? 3.778 1.582 2.257 1.00 98.62 85 TYR A N 1
ATOM 701 C CA . TYR A 1 85 ? 3.954 0.134 2.266 1.00 98.62 85 TYR A CA 1
ATOM 702 C C . TYR A 1 85 ? 5.422 -0.262 2.071 1.00 98.62 85 TYR A C 1
ATOM 704 O O . TYR A 1 85 ? 5.967 -1.016 2.878 1.00 98.62 85 TYR A O 1
ATOM 712 N N . ALA A 1 86 ? 6.103 0.309 1.074 1.00 98.69 86 ALA A N 1
ATOM 713 C CA . ALA A 1 86 ? 7.523 0.051 0.851 1.00 98.69 86 ALA A CA 1
ATOM 714 C C . ALA A 1 86 ? 8.376 0.454 2.069 1.00 98.69 86 ALA A C 1
ATOM 716 O O . ALA A 1 86 ? 9.210 -0.325 2.529 1.00 98.69 86 ALA A O 1
ATOM 717 N N . VAL A 1 87 ? 8.115 1.627 2.659 1.00 98.75 87 VAL A N 1
ATOM 718 C CA . VAL A 1 87 ? 8.825 2.108 3.860 1.00 98.75 87 VAL A CA 1
ATOM 719 C C . VAL A 1 87 ? 8.566 1.214 5.068 1.00 98.75 87 VAL A C 1
ATOM 721 O O . VAL A 1 87 ? 9.482 0.957 5.847 1.00 98.75 87 VAL A O 1
ATOM 724 N N . ARG A 1 88 ? 7.348 0.690 5.232 1.00 98.31 88 ARG A N 1
ATOM 725 C CA . ARG A 1 88 ? 7.046 -0.270 6.302 1.00 98.31 88 ARG A CA 1
ATOM 726 C C . ARG A 1 88 ? 7.924 -1.515 6.187 1.00 98.31 88 ARG A C 1
ATOM 728 O O . ARG A 1 88 ? 8.365 -2.022 7.214 1.00 98.31 88 ARG A O 1
ATOM 735 N N . ARG A 1 89 ? 8.113 -2.024 4.967 1.00 98.12 89 ARG A N 1
ATOM 736 C CA . ARG A 1 89 ? 8.829 -3.278 4.691 1.00 98.12 89 ARG A CA 1
ATOM 737 C C . ARG A 1 89 ? 10.347 -3.113 4.726 1.00 98.12 89 ARG A C 1
ATOM 739 O O . ARG A 1 89 ? 11.031 -4.020 5.184 1.00 98.12 89 ARG A O 1
ATOM 746 N N . HIS A 1 90 ? 10.858 -1.972 4.267 1.00 98.50 90 HIS A N 1
ATOM 747 C CA . HIS A 1 90 ? 12.294 -1.694 4.225 1.00 98.50 90 HIS A CA 1
ATOM 748 C C . HIS A 1 90 ? 12.840 -1.124 5.540 1.00 98.50 90 HIS A C 1
ATOM 750 O O . HIS A 1 90 ? 13.941 -1.467 5.964 1.00 98.50 90 HIS A O 1
ATOM 756 N N . GLU A 1 91 ? 12.084 -0.223 6.170 1.00 96.94 91 GLU A N 1
ATOM 757 C CA . GLU A 1 91 ? 12.548 0.573 7.302 1.00 96.94 91 GLU A CA 1
ATOM 758 C C . GLU A 1 91 ? 11.788 0.206 8.586 1.00 96.94 91 GLU A C 1
ATOM 760 O O . GLU A 1 91 ? 12.091 -0.781 9.255 1.00 96.94 91 GLU A O 1
ATOM 765 N N . LYS A 1 92 ? 10.826 1.046 8.988 1.00 97.19 92 LYS A N 1
ATOM 766 C CA . LYS A 1 92 ? 10.062 0.920 10.228 1.00 97.19 92 LYS A CA 1
ATOM 767 C C . LYS A 1 92 ? 8.633 1.376 10.003 1.00 97.19 92 LYS A C 1
ATOM 769 O O . LYS A 1 92 ? 8.373 2.402 9.373 1.00 97.19 92 LYS A O 1
ATOM 774 N N . ILE A 1 93 ? 7.703 0.681 10.645 1.00 98.38 93 ILE A N 1
ATOM 775 C CA . ILE A 1 93 ? 6.272 0.983 10.559 1.00 98.38 93 ILE A CA 1
ATOM 776 C C . ILE A 1 93 ? 5.917 2.395 11.069 1.00 98.38 93 ILE A C 1
ATOM 778 O O . ILE A 1 93 ? 4.975 3.011 10.582 1.00 98.38 93 ILE A O 1
ATOM 782 N N . SER A 1 94 ? 6.706 2.967 11.988 1.00 98.44 94 SER A N 1
ATOM 783 C CA . SER A 1 94 ? 6.542 4.352 12.455 1.00 98.44 94 SER A CA 1
ATOM 784 C C . SER A 1 94 ? 6.775 5.393 11.353 1.00 98.44 94 SER A C 1
ATOM 786 O O . SER A 1 94 ? 6.103 6.428 11.326 1.00 98.44 94 SER A O 1
ATOM 788 N N . ASN A 1 95 ? 7.702 5.121 10.430 1.00 98.56 95 ASN A N 1
ATOM 789 C CA . ASN A 1 95 ? 7.990 6.003 9.299 1.00 98.56 95 ASN A CA 1
ATOM 790 C C . ASN A 1 95 ? 6.848 5.918 8.278 1.00 98.56 95 ASN A C 1
ATOM 792 O O . ASN A 1 95 ? 6.302 6.943 7.877 1.00 98.56 95 ASN A O 1
ATOM 796 N N . ALA A 1 96 ? 6.399 4.699 7.966 1.00 98.75 96 ALA A N 1
ATOM 797 C CA . ALA A 1 96 ? 5.237 4.449 7.113 1.00 98.75 96 ALA A CA 1
ATOM 798 C C . ALA A 1 96 ? 3.958 5.120 7.640 1.00 98.75 96 ALA A C 1
ATOM 800 O O . ALA A 1 96 ? 3.226 5.771 6.898 1.00 98.75 96 ALA A O 1
ATOM 801 N N . ARG A 1 97 ? 3.721 5.031 8.953 1.00 98.69 97 ARG A N 1
ATOM 802 C CA . ARG A 1 97 ? 2.636 5.740 9.641 1.00 98.69 97 ARG A CA 1
ATOM 803 C C . ARG A 1 97 ? 2.719 7.249 9.433 1.00 98.69 97 ARG A C 1
ATOM 805 O O . ARG A 1 97 ? 1.697 7.878 9.197 1.00 98.69 97 ARG A O 1
ATOM 812 N N . THR A 1 98 ? 3.913 7.833 9.514 1.00 98.56 98 THR A N 1
ATOM 813 C CA . THR A 1 98 ? 4.100 9.282 9.333 1.00 98.56 98 THR A CA 1
ATOM 814 C C . THR A 1 98 ? 3.714 9.720 7.919 1.00 98.56 98 THR A C 1
ATOM 816 O O . THR A 1 98 ? 3.057 10.744 7.765 1.00 98.56 98 THR A O 1
ATOM 819 N N . ILE A 1 99 ? 4.036 8.910 6.907 1.00 98.62 99 ILE A N 1
ATOM 820 C CA . ILE A 1 99 ? 3.637 9.147 5.511 1.00 98.62 99 ILE A CA 1
ATOM 821 C C . ILE A 1 99 ? 2.108 9.146 5.375 1.00 98.62 99 ILE A C 1
ATOM 823 O O . ILE A 1 99 ? 1.538 10.079 4.816 1.00 98.62 99 ILE A O 1
ATOM 827 N N . LEU A 1 100 ? 1.418 8.149 5.937 1.00 98.56 100 LEU A N 1
ATOM 828 C CA . LEU A 1 100 ? -0.046 8.080 5.840 1.00 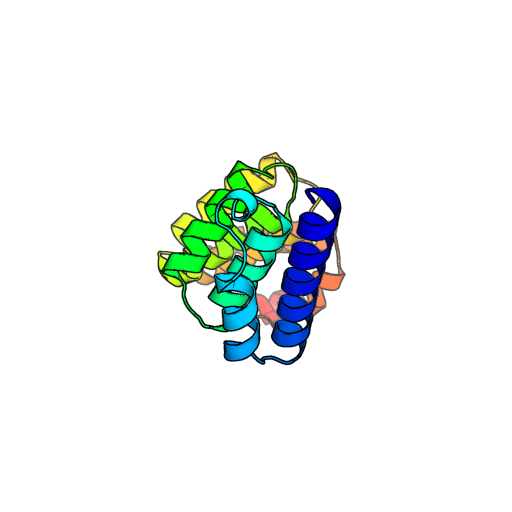98.56 100 LEU A CA 1
ATOM 829 C C . LEU A 1 100 ? -0.770 9.163 6.647 1.00 98.56 100 LEU A C 1
ATOM 831 O O . LEU A 1 100 ? -1.852 9.591 6.255 1.00 98.56 100 LEU A O 1
ATOM 835 N N . LEU A 1 101 ? -0.177 9.647 7.742 1.00 98.25 101 LEU A N 1
ATOM 836 C CA . LEU A 1 101 ? -0.705 10.806 8.467 1.00 98.25 101 LEU A CA 1
ATOM 837 C C . LEU A 1 101 ? -0.614 12.100 7.656 1.00 98.25 101 LEU A C 1
ATOM 839 O O . LEU A 1 101 ? -1.461 12.963 7.825 1.00 98.25 101 LEU A O 1
ATOM 843 N N . GLN A 1 102 ? 0.376 12.242 6.775 1.00 97.25 102 GLN A N 1
ATOM 844 C CA . GLN A 1 102 ? 0.406 13.362 5.830 1.00 97.25 102 GLN A CA 1
ATOM 845 C C . GLN A 1 102 ? -0.643 13.164 4.730 1.00 97.25 102 GLN A C 1
ATOM 847 O O . GLN A 1 102 ? -1.356 14.096 4.367 1.00 97.25 102 GLN A O 1
ATOM 852 N N . ALA A 1 103 ? -0.782 11.933 4.231 1.00 97.81 103 ALA A N 1
ATOM 853 C CA . ALA A 1 103 ? -1.746 11.610 3.185 1.00 97.81 103 ALA A CA 1
ATOM 854 C C . ALA A 1 103 ? -3.204 11.838 3.628 1.00 97.81 103 ALA A C 1
ATOM 856 O O . ALA A 1 103 ? -4.007 12.332 2.838 1.00 97.81 103 ALA A O 1
ATOM 857 N N . ILE A 1 104 ? -3.564 11.531 4.881 1.00 96.75 104 ILE A N 1
ATOM 858 C CA . ILE A 1 104 ? -4.959 11.641 5.350 1.00 96.75 104 ILE A CA 1
ATOM 859 C C . ILE A 1 104 ? -5.489 13.083 5.339 1.00 96.75 104 ILE A C 1
ATOM 861 O O . ILE A 1 104 ? -6.688 13.285 5.163 1.00 96.75 104 ILE A O 1
ATOM 865 N N . GLU A 1 105 ? -4.615 14.088 5.465 1.00 94.44 105 GLU A N 1
ATOM 866 C CA . GLU A 1 105 ? -4.997 15.505 5.348 1.00 94.44 105 GLU A CA 1
ATOM 867 C C . GLU A 1 105 ? -5.451 15.861 3.926 1.00 94.44 105 GLU A C 1
ATOM 869 O O . GLU A 1 105 ? -6.240 16.784 3.728 1.00 94.44 105 GLU A O 1
ATOM 874 N N . ARG A 1 106 ? -4.956 15.120 2.930 1.00 95.62 106 ARG A N 1
ATOM 875 C CA . ARG A 1 106 ? -5.233 15.334 1.508 1.00 95.62 106 ARG A CA 1
ATOM 876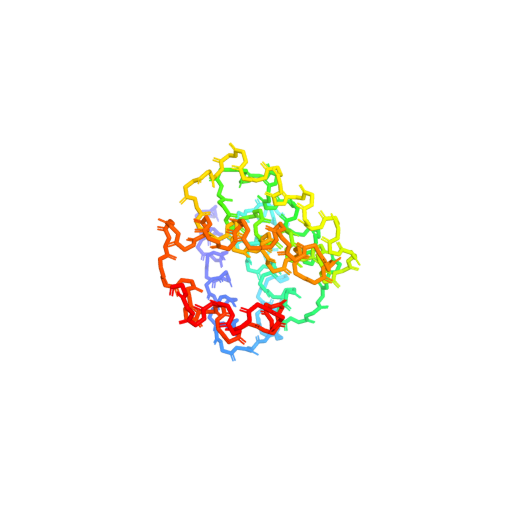 C C . ARG A 1 106 ? -6.334 14.422 0.971 1.00 95.62 106 ARG A C 1
ATOM 878 O O . ARG A 1 106 ? -7.060 14.823 0.068 1.00 95.62 106 ARG A O 1
ATOM 885 N N . PHE A 1 107 ? -6.458 13.224 1.532 1.00 97.25 107 PHE A N 1
ATOM 886 C CA . PHE A 1 107 ? -7.360 12.167 1.078 1.00 97.25 107 PHE A CA 1
ATOM 887 C C . PHE A 1 107 ? -8.344 11.771 2.186 1.00 97.25 107 PHE A C 1
ATOM 889 O O . PHE A 1 107 ? -8.413 10.612 2.591 1.00 97.25 107 PHE A O 1
ATOM 896 N N . SER A 1 108 ? -9.101 12.743 2.706 1.00 94.25 108 SER A N 1
ATOM 897 C CA . SER A 1 108 ? -9.989 12.531 3.862 1.00 94.25 108 SER A CA 1
ATOM 898 C C . SER A 1 108 ? -11.127 11.538 3.607 1.00 94.25 108 SER A C 1
ATOM 900 O O . SER A 1 108 ? -11.653 10.964 4.566 1.00 94.25 108 SER A O 1
ATOM 902 N N . GLU A 1 109 ? -11.498 11.346 2.339 1.00 96.88 109 GLU A N 1
ATOM 903 C CA . GLU A 1 109 ? -12.588 10.468 1.895 1.00 96.88 109 GLU A CA 1
ATOM 904 C C . GLU A 1 109 ? -12.100 9.115 1.349 1.00 96.88 109 GLU A C 1
ATOM 906 O O . GLU A 1 109 ? -12.914 8.249 1.043 1.00 96.88 109 GLU A O 1
ATOM 911 N N . GLU A 1 110 ? -10.785 8.890 1.267 1.00 98.25 110 GLU A N 1
ATOM 912 C CA . GLU A 1 110 ? -10.224 7.631 0.769 1.00 98.25 110 GLU A CA 1
ATOM 913 C C . GLU A 1 110 ? -10.064 6.627 1.911 1.00 98.25 110 GLU A C 1
ATOM 915 O O . GLU A 1 110 ? -9.144 6.741 2.723 1.00 98.25 110 GLU A O 1
ATOM 920 N N . ALA A 1 111 ? -10.935 5.616 1.972 1.00 98.38 111 ALA A N 1
ATOM 921 C CA . ALA A 1 111 ? -10.976 4.624 3.054 1.00 98.38 111 ALA A CA 1
ATOM 922 C C . ALA A 1 111 ? -9.661 3.840 3.246 1.00 98.38 111 ALA A C 1
ATOM 924 O O . ALA A 1 111 ? -9.335 3.429 4.364 1.00 98.38 111 ALA A O 1
ATOM 925 N N . ILE A 1 112 ? -8.871 3.678 2.180 1.00 98.56 112 ILE A N 1
ATOM 926 C CA . ILE A 1 112 ? -7.608 2.930 2.198 1.00 98.56 112 ILE A CA 1
ATOM 927 C C . ILE A 1 112 ? -6.552 3.558 3.125 1.00 98.56 112 ILE A C 1
ATOM 929 O O . ILE A 1 112 ? -5.751 2.839 3.728 1.00 98.56 112 ILE A O 1
ATOM 933 N N . ILE A 1 113 ? -6.559 4.885 3.296 1.00 98.62 113 ILE A N 1
ATOM 934 C CA . ILE A 1 113 ? -5.613 5.589 4.173 1.00 98.62 113 ILE A CA 1
ATOM 935 C C . ILE A 1 113 ? -5.874 5.280 5.657 1.00 98.62 113 ILE A C 1
ATOM 937 O O . ILE A 1 113 ? -4.970 4.748 6.312 1.00 98.62 113 ILE A O 1
ATOM 941 N N . PRO A 1 114 ? -7.071 5.550 6.224 1.00 98.62 114 PRO A N 1
ATOM 942 C CA . PRO A 1 114 ? -7.376 5.170 7.595 1.00 98.62 114 PRO A CA 1
ATOM 943 C C . PRO A 1 114 ? -7.333 3.648 7.793 1.00 98.62 114 PRO A C 1
ATOM 945 O O . PRO A 1 114 ? -6.937 3.208 8.868 1.00 98.62 114 PRO A O 1
ATOM 948 N N . TYR A 1 115 ? -7.631 2.826 6.781 1.00 98.81 115 TYR A N 1
ATOM 949 C CA . TYR A 1 115 ? -7.459 1.375 6.898 1.00 98.81 115 TYR A CA 1
ATOM 950 C C . TYR A 1 115 ? -5.998 0.986 7.185 1.00 98.81 115 TYR A C 1
ATOM 952 O O . TYR A 1 115 ? -5.708 0.322 8.182 1.00 98.81 115 TYR A O 1
ATOM 960 N N . ASN A 1 116 ? -5.052 1.458 6.366 1.00 98.69 116 ASN A N 1
ATOM 961 C CA . ASN A 1 116 ? -3.632 1.169 6.576 1.00 98.69 116 ASN A CA 1
ATOM 962 C C . ASN A 1 116 ? -3.099 1.792 7.879 1.00 98.69 116 ASN A C 1
ATOM 964 O O . ASN A 1 116 ? -2.302 1.170 8.581 1.00 98.69 116 ASN A O 1
ATOM 968 N N . LEU A 1 117 ? -3.569 2.989 8.255 1.00 98.75 117 LEU A N 1
ATOM 969 C CA . LEU A 1 117 ? -3.250 3.581 9.559 1.00 98.75 117 LEU A CA 1
ATOM 970 C C . LEU A 1 117 ? -3.744 2.709 10.715 1.00 98.75 117 LEU A C 1
ATOM 972 O O . LEU A 1 117 ? -3.016 2.549 11.692 1.00 98.75 117 LEU A O 1
ATOM 976 N N . ALA A 1 118 ? -4.931 2.109 10.612 1.00 98.75 118 ALA A N 1
ATOM 977 C CA . ALA A 1 118 ? -5.422 1.187 11.626 1.00 98.75 118 ALA A CA 1
ATOM 978 C C . ALA A 1 118 ? -4.510 -0.034 11.778 1.00 98.75 118 ALA A C 1
ATOM 980 O O . ALA A 1 118 ? -4.144 -0.382 12.902 1.00 98.75 118 ALA A O 1
ATOM 981 N N . CYS A 1 119 ? -4.091 -0.630 10.659 1.00 98.75 119 CYS A N 1
ATOM 982 C CA . CYS A 1 119 ? -3.153 -1.752 10.644 1.00 98.75 119 CYS A CA 1
ATOM 983 C C . CYS A 1 119 ? -1.839 -1.369 11.337 1.00 98.75 119 CYS A C 1
ATOM 985 O O . CYS A 1 119 ? -1.365 -2.067 12.235 1.00 98.75 119 CYS A O 1
ATOM 987 N N . TYR A 1 120 ? -1.285 -0.203 10.995 1.00 98.69 120 TYR A N 1
ATOM 988 C CA . TYR A 1 120 ? -0.017 0.262 11.556 1.00 98.69 120 TYR A CA 1
ATOM 989 C C . TYR A 1 120 ? -0.118 0.597 13.042 1.00 98.69 120 TYR A C 1
ATOM 991 O O . TYR A 1 120 ? 0.777 0.245 13.808 1.00 98.69 120 TYR A O 1
ATOM 999 N N . GLU A 1 121 ? -1.196 1.250 13.477 1.00 98.81 121 GLU A N 1
ATOM 1000 C CA . GLU A 1 121 ? -1.423 1.532 14.896 1.00 98.81 121 GLU A CA 1
ATOM 1001 C C . GLU A 1 121 ? -1.631 0.238 15.693 1.00 98.81 121 GLU A C 1
ATOM 1003 O O . GLU A 1 121 ? -1.124 0.133 16.808 1.00 98.81 121 GLU A O 1
ATOM 1008 N N . CYS A 1 122 ? -2.307 -0.766 15.126 1.00 98.50 122 CYS A N 1
ATOM 1009 C CA . CYS A 1 122 ? -2.503 -2.060 15.778 1.00 98.50 122 CYS A CA 1
ATOM 1010 C C . CYS A 1 122 ? -1.165 -2.785 15.977 1.00 98.50 122 CYS A C 1
ATOM 1012 O O . CYS A 1 122 ? -0.844 -3.194 17.093 1.00 98.50 122 CYS A O 1
ATOM 1014 N N . GLN A 1 123 ? -0.336 -2.843 14.932 1.00 98.38 123 GLN A N 1
ATOM 1015 C CA . GLN A 1 123 ? 1.013 -3.418 14.980 1.00 98.38 123 GLN A CA 1
ATOM 1016 C C . GLN A 1 123 ? 1.966 -2.661 15.921 1.00 98.38 123 GLN A C 1
ATOM 1018 O O . GLN A 1 123 ? 2.868 -3.253 16.507 1.00 98.38 123 GLN A O 1
ATOM 1023 N N . LEU A 1 124 ? 1.754 -1.357 16.112 1.00 98.25 124 LEU A N 1
ATOM 1024 C CA . LEU A 1 124 ? 2.479 -0.542 17.093 1.00 98.25 124 LEU A CA 1
ATOM 1025 C C . LEU A 1 124 ? 1.940 -0.680 18.528 1.00 98.25 124 LEU A C 1
ATOM 1027 O O . LEU A 1 124 ? 2.484 -0.056 19.438 1.00 98.25 124 LEU A O 1
ATOM 1031 N N . GLY A 1 125 ? 0.874 -1.457 18.748 1.00 98.12 125 GLY A N 1
ATOM 1032 C CA . GLY A 1 125 ? 0.224 -1.615 20.052 1.00 98.12 125 GLY A CA 1
ATOM 1033 C C . GLY A 1 125 ? -0.671 -0.440 20.463 1.00 98.12 125 GLY A C 1
ATOM 1034 O O . GLY A 1 125 ? -1.198 -0.419 21.574 1.00 98.12 125 GLY A O 1
ATOM 1035 N N . ASN A 1 126 ? -0.903 0.530 19.577 1.00 98.50 126 ASN A N 1
ATOM 1036 C CA . ASN A 1 126 ? -1.770 1.686 19.808 1.00 98.50 126 ASN A CA 1
ATOM 1037 C C . ASN A 1 126 ? -3.240 1.331 19.533 1.00 98.50 126 ASN A C 1
ATOM 1039 O O . ASN A 1 126 ? -3.901 1.935 18.686 1.00 98.50 126 ASN A O 1
ATOM 1043 N N . ILE A 1 127 ? -3.754 0.344 20.266 1.00 98.44 127 ILE A N 1
ATOM 1044 C CA . ILE A 1 127 ? -5.037 -0.322 19.998 1.00 98.44 127 ILE A CA 1
ATOM 1045 C C . ILE A 1 127 ? -6.216 0.657 19.894 1.00 98.44 127 ILE A C 1
ATOM 1047 O O . ILE A 1 127 ? -7.004 0.577 18.956 1.00 98.44 127 ILE A O 1
ATOM 1051 N N . GLU A 1 128 ? -6.312 1.645 20.784 1.00 98.44 128 GLU A N 1
ATOM 1052 C CA . GLU A 1 128 ? -7.411 2.621 20.736 1.00 98.44 128 GLU A CA 1
ATOM 1053 C C . GLU A 1 128 ? -7.347 3.532 19.499 1.00 98.44 128 GLU A C 1
ATOM 1055 O O . GLU A 1 128 ? -8.376 3.839 18.897 1.00 98.44 128 GLU A O 1
ATOM 1060 N N . LYS A 1 129 ? -6.143 3.905 19.039 1.00 98.44 129 LYS A N 1
ATOM 1061 C CA . LYS A 1 129 ? -5.987 4.650 17.778 1.00 98.44 129 LYS A CA 1
ATOM 1062 C C . LYS A 1 129 ? -6.332 3.781 16.575 1.00 98.44 129 LYS A C 1
ATOM 1064 O O . LYS A 1 129 ? -6.991 4.262 15.657 1.00 98.44 129 LYS A O 1
ATOM 1069 N N . ALA A 1 130 ? -5.937 2.509 16.602 1.00 98.75 130 ALA A N 1
ATOM 1070 C CA . ALA A 1 130 ? -6.277 1.557 15.554 1.00 98.75 130 ALA A CA 1
ATOM 1071 C C . ALA A 1 130 ? -7.798 1.440 15.373 1.00 98.75 130 ALA A C 1
ATOM 1073 O O . ALA A 1 130 ? -8.286 1.519 14.249 1.00 98.75 130 ALA A O 1
ATOM 1074 N N . LYS A 1 131 ? -8.563 1.371 16.473 1.00 98.69 131 LYS A N 1
ATOM 1075 C CA . LYS A 1 131 ? -10.036 1.365 16.433 1.00 98.69 131 LYS A CA 1
ATOM 1076 C C . LYS A 1 131 ? -10.617 2.625 15.806 1.00 98.69 131 LYS A C 1
ATOM 1078 O O . LYS A 1 131 ? -11.542 2.525 15.004 1.00 98.69 131 LYS A O 1
ATOM 1083 N N . ILE A 1 132 ? -10.101 3.801 16.174 1.00 98.50 132 ILE A N 1
ATOM 1084 C CA . ILE A 1 132 ? -10.566 5.085 15.627 1.00 98.50 132 ILE A CA 1
ATOM 1085 C C . ILE A 1 132 ? -10.387 5.102 14.107 1.00 98.50 132 ILE A C 1
ATOM 1087 O O . ILE A 1 132 ? -11.340 5.383 13.379 1.00 98.50 132 ILE A O 1
ATOM 1091 N N . TYR A 1 133 ? -9.193 4.752 13.626 1.00 98.62 133 TYR A N 1
ATOM 1092 C CA . TYR A 1 133 ? -8.923 4.718 12.194 1.00 98.62 133 TYR A CA 1
ATOM 1093 C C . TYR A 1 133 ? -9.734 3.645 11.473 1.00 98.62 133 TYR A C 1
ATOM 1095 O O . TYR A 1 133 ? -10.318 3.937 10.433 1.00 98.62 133 TYR A O 1
ATOM 1103 N N . LEU A 1 134 ? -9.858 2.439 12.034 1.00 98.69 134 LEU A N 1
ATOM 1104 C CA . LEU A 1 134 ? -10.604 1.373 11.374 1.00 98.69 134 LEU A CA 1
ATOM 1105 C C . LEU A 1 134 ? -12.086 1.729 11.260 1.00 98.69 134 LEU A C 1
ATOM 1107 O O . LEU A 1 134 ? -12.658 1.604 10.186 1.00 98.69 134 LEU A O 1
ATOM 1111 N N . LYS A 1 135 ? -12.699 2.281 12.314 1.00 98.50 135 LYS A N 1
ATOM 1112 C CA . LYS A 1 135 ? -14.082 2.779 12.246 1.00 98.50 135 LYS A CA 1
ATOM 1113 C C . LYS A 1 135 ? -14.250 3.888 11.209 1.00 98.50 135 LYS A C 1
ATOM 1115 O O . LYS A 1 135 ? -15.261 3.903 10.511 1.00 98.50 135 LYS A O 1
ATOM 1120 N N . ARG A 1 136 ? -13.270 4.791 11.064 1.00 98.25 136 ARG A N 1
ATOM 1121 C CA . ARG A 1 136 ? -13.286 5.791 9.984 1.00 98.25 136 ARG A CA 1
ATOM 1122 C C . ARG A 1 136 ? -13.231 5.119 8.611 1.00 98.25 136 ARG A C 1
ATOM 1124 O O . ARG A 1 136 ? -14.046 5.473 7.766 1.00 98.25 136 ARG A O 1
ATOM 1131 N N . ALA A 1 137 ? -12.349 4.142 8.406 1.00 98.56 137 ALA A N 1
ATOM 1132 C CA . ALA A 1 137 ? -12.279 3.385 7.156 1.00 98.56 137 ALA A CA 1
ATOM 1133 C C . ALA A 1 137 ? -13.618 2.702 6.830 1.00 98.56 137 ALA A C 1
ATOM 1135 O O . ALA A 1 137 ? -14.141 2.901 5.742 1.00 98.56 137 ALA A O 1
ATOM 1136 N N . LEU A 1 138 ? -14.230 2.011 7.799 1.00 98.44 138 LEU A N 1
ATOM 1137 C CA . LEU A 1 138 ? -15.529 1.347 7.618 1.00 98.44 138 LEU A CA 1
ATOM 1138 C C . LEU A 1 138 ? -16.685 2.322 7.370 1.00 98.44 138 LEU A C 1
ATOM 1140 O O . LEU A 1 138 ? -17.639 1.977 6.679 1.00 98.44 138 LEU A O 1
ATOM 1144 N N . SER A 1 139 ? -16.615 3.538 7.923 1.00 98.38 139 SER A N 1
ATOM 1145 C CA . SER A 1 139 ? -17.616 4.578 7.653 1.00 98.38 139 SER A CA 1
ATOM 1146 C C . SER A 1 139 ? -17.546 5.124 6.225 1.00 98.38 139 SER A C 1
ATOM 1148 O O . SER A 1 139 ? -18.550 5.624 5.726 1.00 98.38 139 SER A O 1
ATOM 1150 N N . LEU A 1 140 ? -16.371 5.043 5.592 1.00 98.31 140 LEU A N 1
ATOM 1151 C CA . LEU A 1 140 ? -16.139 5.468 4.212 1.00 98.31 140 LEU A CA 1
ATOM 1152 C C . LEU A 1 140 ? -16.428 4.329 3.230 1.00 98.31 140 LEU A C 1
ATOM 1154 O O . LEU A 1 140 ? -17.093 4.543 2.222 1.00 98.31 140 LEU A O 1
ATOM 1158 N N . ASP A 1 141 ? -15.970 3.116 3.545 1.00 98.25 141 ASP A N 1
ATOM 1159 C CA . ASP A 1 141 ? -16.240 1.914 2.765 1.00 98.25 141 ASP A CA 1
ATOM 1160 C C . ASP A 1 141 ? -16.316 0.673 3.670 1.00 98.25 141 ASP A C 1
ATOM 1162 O O . ASP A 1 141 ? -15.324 0.194 4.228 1.00 98.25 141 ASP A O 1
ATOM 1166 N N . MET A 1 142 ? -17.524 0.117 3.781 1.00 97.50 142 MET A N 1
ATOM 1167 C CA . MET A 1 142 ? -17.809 -1.055 4.609 1.00 97.50 142 MET A CA 1
ATOM 1168 C C . MET A 1 142 ? -17.152 -2.340 4.077 1.00 97.50 142 MET A C 1
ATOM 1170 O O . MET A 1 142 ? -16.992 -3.301 4.834 1.00 97.50 142 MET A O 1
ATOM 1174 N N . ASN A 1 143 ? -16.718 -2.381 2.811 1.00 96.94 143 ASN A N 1
ATOM 1175 C CA . ASN A 1 143 ? -16.045 -3.553 2.241 1.00 96.94 143 ASN A CA 1
ATOM 1176 C C . ASN A 1 143 ? -14.727 -3.869 2.960 1.00 96.94 143 ASN A C 1
ATOM 1178 O O . ASN A 1 143 ? -14.355 -5.040 3.080 1.00 96.94 143 ASN A O 1
ATOM 1182 N N . PHE A 1 144 ? -14.072 -2.858 3.544 1.00 98.00 144 PHE A N 1
ATOM 1183 C CA . PHE A 1 144 ? -12.883 -3.059 4.371 1.00 98.00 144 PHE A CA 1
ATOM 1184 C C . PHE A 1 144 ? -13.140 -3.918 5.608 1.00 98.00 144 PHE A C 1
ATOM 1186 O O . PHE A 1 144 ? -12.185 -4.453 6.156 1.00 98.00 144 PHE A O 1
ATOM 1193 N N . ARG A 1 145 ? -14.391 -4.122 6.046 1.00 97.94 145 ARG A N 1
ATOM 1194 C CA . ARG A 1 145 ? -14.696 -5.016 7.175 1.00 97.94 145 ARG A CA 1
ATOM 1195 C C . ARG A 1 145 ? -14.308 -6.458 6.867 1.00 97.94 145 ARG A C 1
ATOM 1197 O O . ARG A 1 145 ? -13.786 -7.142 7.739 1.00 97.94 145 ARG A O 1
ATOM 1204 N N . VAL A 1 146 ? -14.558 -6.912 5.638 1.00 97.19 146 VAL A N 1
ATOM 1205 C CA . VAL A 1 146 ? -14.197 -8.269 5.202 1.00 97.19 146 VAL A CA 1
ATOM 1206 C C . VAL A 1 146 ? -12.679 -8.417 5.184 1.00 97.19 146 VAL A C 1
ATOM 1208 O O . VAL A 1 146 ? -12.156 -9.384 5.723 1.00 97.19 146 VAL A O 1
ATOM 1211 N N . ILE A 1 147 ? -11.983 -7.413 4.646 1.00 97.31 147 ILE A N 1
ATOM 1212 C CA . ILE A 1 147 ? -10.517 -7.379 4.599 1.00 97.31 147 ILE A CA 1
ATOM 1213 C C . ILE A 1 147 ? -9.944 -7.369 6.027 1.00 97.31 147 ILE A C 1
ATOM 1215 O O . ILE A 1 147 ? -9.102 -8.193 6.361 1.00 97.31 147 ILE A O 1
ATOM 1219 N N . ALA A 1 148 ? -10.480 -6.518 6.906 1.00 98.00 148 ALA A N 1
ATOM 1220 C CA . ALA A 1 148 ? -10.029 -6.356 8.286 1.00 98.00 148 ALA A CA 1
ATOM 1221 C C . ALA A 1 148 ? -10.178 -7.620 9.145 1.00 98.00 148 ALA A C 1
ATOM 1223 O O . ALA A 1 148 ? -9.399 -7.829 10.073 1.00 98.00 148 ALA A O 1
ATOM 1224 N N . LEU A 1 149 ? -11.195 -8.447 8.878 1.00 98.12 149 LEU A N 1
ATOM 1225 C CA . LEU A 1 149 ? -11.403 -9.703 9.602 1.00 98.12 149 LEU A CA 1
ATOM 1226 C C . LEU A 1 149 ? -10.312 -10.733 9.290 1.00 98.12 149 LEU A C 1
ATOM 1228 O O . LEU A 1 149 ? -9.939 -11.493 10.184 1.00 98.12 149 LEU A O 1
ATOM 1232 N N . GLU A 1 150 ? -9.782 -10.723 8.069 1.00 97.50 150 GLU A N 1
ATOM 1233 C CA . GLU A 1 150 ? -8.733 -11.639 7.607 1.00 97.50 150 GLU A CA 1
ATOM 1234 C C . GLU A 1 150 ? -7.318 -11.062 7.780 1.00 97.50 150 GLU A C 1
ATOM 1236 O O . GLU A 1 150 ? -6.340 -11.806 7.775 1.00 97.50 150 GLU A O 1
ATOM 1241 N N . ASP A 1 151 ? -7.190 -9.750 7.988 1.00 97.88 151 ASP A N 1
ATOM 1242 C CA . ASP A 1 151 ? -5.899 -9.085 8.142 1.00 97.88 151 ASP A CA 1
ATOM 1243 C C . ASP A 1 151 ? -5.215 -9.469 9.467 1.00 97.88 151 ASP A C 1
ATOM 1245 O O . ASP A 1 151 ? -5.732 -9.239 10.569 1.00 97.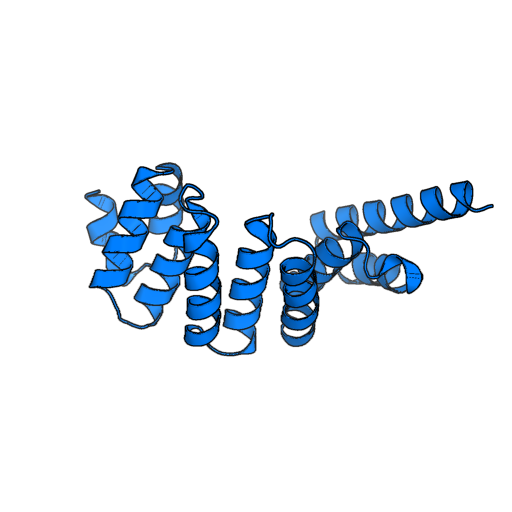88 151 ASP A O 1
ATOM 1249 N N . GLU A 1 152 ? -4.027 -10.068 9.376 1.00 97.94 152 GLU A N 1
ATOM 1250 C CA . GLU A 1 152 ? -3.233 -10.442 10.549 1.00 97.94 152 GLU A CA 1
ATOM 1251 C C . GLU A 1 152 ? -2.689 -9.222 11.299 1.00 97.94 152 GLU A C 1
ATOM 1253 O O . GLU A 1 152 ? -2.472 -9.308 12.513 1.00 97.94 152 GLU A O 1
ATOM 1258 N N . ASP A 1 153 ? -2.555 -8.063 10.646 1.00 98.12 153 ASP A N 1
ATOM 1259 C CA . ASP A 1 153 ? -2.158 -6.838 11.336 1.00 98.12 153 ASP A CA 1
ATOM 1260 C C . ASP A 1 153 ? -3.197 -6.402 12.370 1.00 98.12 153 ASP A C 1
ATOM 1262 O O . ASP A 1 153 ? -2.846 -5.803 13.391 1.00 98.12 153 ASP A O 1
ATOM 1266 N N . LEU A 1 154 ? -4.465 -6.738 12.120 1.00 98.38 154 LEU A N 1
ATOM 1267 C CA . LEU A 1 154 ? -5.633 -6.377 12.919 1.00 98.38 154 LEU A CA 1
ATOM 1268 C C . LEU A 1 154 ? -6.124 -7.521 13.811 1.00 98.38 154 LEU A C 1
ATOM 1270 O O . LEU A 1 154 ? -7.184 -7.408 14.429 1.00 98.38 154 LEU A O 1
ATOM 1274 N N . ARG A 1 155 ? -5.346 -8.600 13.953 1.00 97.69 155 ARG A N 1
ATOM 1275 C CA . ARG A 1 155 ? -5.726 -9.785 14.738 1.00 97.69 155 ARG A CA 1
ATOM 1276 C C . ARG A 1 155 ? -6.214 -9.453 16.151 1.00 97.69 155 ARG A C 1
ATOM 1278 O O . ARG A 1 155 ? -7.188 -10.044 16.609 1.00 97.69 155 ARG A O 1
ATOM 1285 N N . THR A 1 156 ? -5.584 -8.488 16.824 1.00 97.19 156 THR A N 1
ATOM 1286 C CA . THR A 1 156 ? -5.970 -8.038 18.176 1.00 97.19 156 THR A CA 1
ATOM 1287 C C . THR A 1 156 ? -7.378 -7.436 18.226 1.00 97.19 156 THR A C 1
ATOM 1289 O O . THR A 1 156 ? -8.037 -7.504 19.259 1.00 97.19 156 THR A O 1
ATOM 1292 N N . LEU A 1 157 ? -7.860 -6.873 17.116 1.00 97.56 157 LEU A N 1
ATOM 1293 C CA . LEU A 1 157 ? -9.185 -6.267 16.991 1.00 97.56 157 LEU A CA 1
ATOM 1294 C C . LEU A 1 157 ? -10.232 -7.213 16.387 1.00 97.56 157 LEU A C 1
ATOM 1296 O O . LEU A 1 157 ? -11.403 -6.848 16.339 1.00 97.56 157 LEU A O 1
ATOM 1300 N N . ARG A 1 158 ? -9.857 -8.421 15.946 1.00 96.94 158 ARG A N 1
ATOM 1301 C CA . ARG A 1 158 ? -10.727 -9.320 15.165 1.00 96.94 158 ARG A CA 1
ATOM 1302 C C . ARG A 1 158 ? -12.069 -9.615 15.842 1.00 96.94 158 ARG A C 1
ATOM 1304 O O . ARG A 1 158 ? -13.100 -9.581 15.177 1.00 96.94 158 ARG A O 1
ATOM 1311 N N . GLU A 1 159 ? -12.080 -9.858 17.153 1.00 97.31 159 GLU A N 1
ATOM 1312 C CA . GLU A 1 159 ? -13.335 -10.085 17.891 1.00 97.31 159 GLU A CA 1
ATOM 1313 C C . GLU A 1 159 ? -14.194 -8.821 18.004 1.00 97.31 159 GLU A C 1
ATOM 1315 O O . GLU A 1 159 ? -15.416 -8.907 17.928 1.00 97.31 159 GLU A O 1
ATOM 1320 N N . GLU A 1 160 ? -13.581 -7.641 18.122 1.00 96.25 160 GLU A N 1
ATOM 1321 C CA . GLU A 1 160 ? -14.318 -6.374 18.137 1.00 96.25 160 GLU A CA 1
ATOM 1322 C C . GLU A 1 160 ? -14.916 -6.056 16.763 1.00 96.25 160 GLU A C 1
ATOM 1324 O O . GLU A 1 160 ? -16.071 -5.649 16.684 1.00 96.25 160 GLU A O 1
ATOM 1329 N N . ILE A 1 161 ? -14.171 -6.298 15.680 1.00 97.12 161 ILE A N 1
ATOM 1330 C CA . ILE A 1 161 ? -14.617 -6.047 14.300 1.00 97.12 161 ILE A CA 1
ATOM 1331 C C . ILE A 1 161 ? -15.867 -6.871 13.959 1.00 97.12 161 ILE A C 1
ATOM 1333 O O . ILE A 1 161 ? -16.749 -6.385 13.254 1.00 97.12 161 ILE A O 1
ATOM 1337 N N . LYS A 1 162 ? -16.003 -8.096 14.490 1.00 96.50 162 LYS A N 1
ATOM 1338 C CA . LYS A 1 162 ? -17.220 -8.915 14.309 1.00 96.50 162 LYS A CA 1
ATOM 1339 C C . LYS A 1 162 ? -18.483 -8.232 14.843 1.00 96.50 162 LYS A C 1
ATOM 1341 O O . LYS A 1 162 ? -19.570 -8.543 14.360 1.00 96.50 162 LYS A O 1
ATOM 1346 N N . LEU A 1 163 ? -18.338 -7.337 15.821 1.00 95.81 163 LEU A N 1
ATOM 1347 C CA . LEU A 1 163 ? -19.430 -6.605 16.464 1.00 95.81 163 LEU A CA 1
ATOM 1348 C C . LEU A 1 163 ? -19.734 -5.255 15.799 1.00 95.81 163 LEU A C 1
ATOM 1350 O O . LEU A 1 163 ? -20.707 -4.612 16.192 1.00 95.81 163 LEU A O 1
ATOM 1354 N N . TRP A 1 164 ? -18.894 -4.801 14.865 1.00 93.81 164 TRP A N 1
ATOM 1355 C CA . TRP A 1 164 ? -19.084 -3.551 14.123 1.00 93.81 164 TRP A CA 1
ATOM 1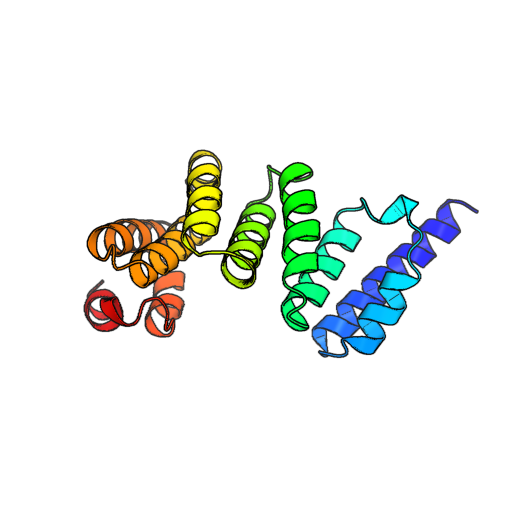356 C C . TRP A 1 164 ? -19.903 -3.766 12.853 1.00 93.81 164 TRP A C 1
ATOM 1358 O O . TRP A 1 164 ? -19.833 -4.882 12.272 1.00 93.81 164 TRP A O 1
#